Protein AF-A0A3M7M8G3-F1 (afdb_monomer)

Foldseek 3Di:
DDDDDDDDDDDDDDDPPPPPPPPPPDPPDPCPPPLVNLLVVLVVLLVDPPHDPVSNVVSVVLNVCVVVVHDRPPVVVVPDDDDPDVVNLLVVLVVLLPDPPHDPVSNVVSVVVNVVD

pLDDT: mean 73.4, std 17.86, range [40.53, 93.81]

Solvent-accessible surface area (backbone atoms only — not comparable to full-atom values): 7672 Å² total; per-residue (Å²): 136,84,88,78,88,84,81,82,91,77,90,78,88,77,83,83,74,82,73,79,75,73,83,71,74,73,76,81,75,76,80,71,73,48,62,68,57,54,53,50,49,33,56,48,48,62,71,39,86,91,52,54,69,67,62,30,52,53,32,50,51,56,51,50,41,36,72,75,70,40,78,67,87,48,77,74,73,72,61,85,82,85,78,78,50,65,70,57,53,46,50,51,30,52,50,47,60,70,39,87,89,55,55,69,70,61,29,52,57,29,47,54,56,57,73,75,105

Organism: NCBI:txid1302712

Radius of gyration: 32.45 Å; Cα contacts (8 Å, |Δi|>4): 50; chains: 1; bounding box: 80×72×60 Å

Structure (mmCIF, N/CA/C/O backbone):
data_AF-A0A3M7M8G3-F1
#
_entry.id   AF-A0A3M7M8G3-F1
#
loop_
_atom_site.group_PDB
_atom_site.id
_atom_site.type_symbol
_atom_site.label_atom_id
_atom_site.label_alt_id
_atom_site.label_comp_id
_atom_site.label_asym_id
_atom_site.label_entity_id
_atom_site.label_seq_id
_atom_site.pdbx_PDB_ins_code
_atom_site.Cartn_x
_atom_site.Cartn_y
_atom_site.Cartn_z
_atom_site.occupancy
_atom_site.B_iso_or_equiv
_atom_site.auth_seq_id
_atom_site.auth_comp_id
_atom_site.auth_asym_id
_atom_site.auth_atom_id
_atom_site.pdbx_PDB_model_n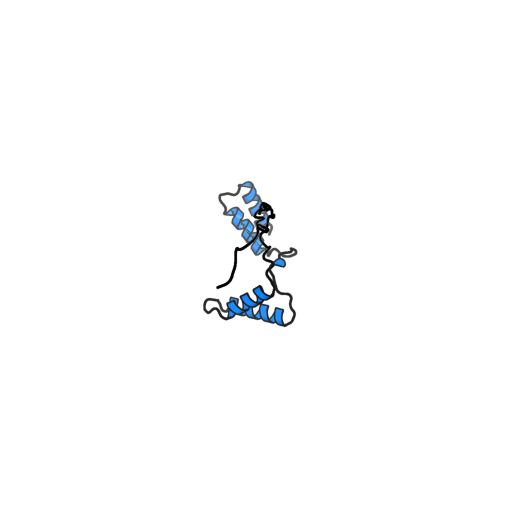um
ATOM 1 N N . MET A 1 1 ? 67.973 -45.152 47.868 1.00 46.66 1 MET A N 1
ATOM 2 C CA . MET A 1 1 ? 67.296 -44.191 46.959 1.00 46.66 1 MET A CA 1
ATOM 3 C C . MET A 1 1 ? 68.052 -42.863 47.029 1.00 46.66 1 MET A C 1
ATOM 5 O O . MET A 1 1 ? 68.271 -42.408 48.135 1.00 46.66 1 MET A O 1
ATOM 9 N N . ARG A 1 2 ? 68.744 -42.348 46.001 1.00 48.94 2 ARG A N 1
ATOM 10 C CA . ARG A 1 2 ? 68.293 -41.698 44.746 1.00 48.94 2 ARG A CA 1
ATOM 11 C C . ARG A 1 2 ? 67.401 -40.449 44.947 1.00 48.94 2 ARG A C 1
ATOM 13 O O . ARG A 1 2 ? 66.218 -40.636 45.168 1.00 48.94 2 ARG A O 1
ATOM 20 N N . ARG A 1 3 ? 68.027 -39.258 44.768 1.00 49.69 3 ARG A N 1
ATOM 21 C CA . ARG A 1 3 ? 67.659 -38.100 43.892 1.00 49.69 3 ARG A CA 1
ATOM 22 C C . ARG A 1 3 ? 66.252 -37.474 44.070 1.00 49.69 3 ARG A C 1
ATOM 24 O O . ARG A 1 3 ? 65.284 -38.202 44.150 1.00 49.69 3 ARG A O 1
ATOM 31 N N . SER A 1 4 ? 66.018 -36.159 44.074 1.00 47.59 4 SER A N 1
ATOM 32 C CA . SER A 1 4 ? 66.739 -35.012 43.503 1.00 47.59 4 SER A CA 1
ATOM 33 C C . SER A 1 4 ? 66.273 -33.710 44.171 1.00 47.59 4 SER A C 1
ATOM 35 O O . SER A 1 4 ? 65.081 -33.520 44.400 1.00 47.59 4 SER A O 1
ATOM 37 N N . THR A 1 5 ? 67.202 -32.785 44.392 1.00 57.75 5 THR A N 1
ATOM 38 C CA . THR A 1 5 ? 66.929 -31.352 44.535 1.00 57.75 5 THR A CA 1
ATOM 39 C C . THR A 1 5 ? 66.465 -30.792 43.184 1.00 57.75 5 THR A C 1
ATOM 41 O O . THR A 1 5 ? 67.112 -31.036 42.167 1.00 57.75 5 THR A O 1
ATOM 44 N N . SER A 1 6 ? 65.345 -30.063 43.158 1.00 51.50 6 SER A N 1
ATOM 45 C CA . SER A 1 6 ? 64.834 -29.392 41.950 1.00 51.50 6 SER A CA 1
ATOM 46 C C . SER A 1 6 ? 65.081 -27.883 42.036 1.00 51.50 6 SER A C 1
ATOM 48 O O . SER A 1 6 ? 64.290 -27.132 42.588 1.00 51.50 6 SER A O 1
ATOM 50 N N . THR A 1 7 ? 66.285 -27.494 41.627 1.00 56.28 7 THR A N 1
ATOM 51 C CA . THR A 1 7 ? 66.604 -26.603 40.496 1.00 56.28 7 THR A CA 1
ATOM 52 C C . THR A 1 7 ? 65.542 -25.584 40.031 1.00 56.28 7 THR A C 1
ATOM 54 O O . THR A 1 7 ? 64.530 -25.949 39.445 1.00 56.28 7 THR A O 1
ATOM 57 N N . THR A 1 8 ? 65.931 -24.309 40.160 1.00 54.31 8 THR A N 1
ATOM 58 C CA . THR A 1 8 ? 65.921 -23.261 39.115 1.00 54.31 8 THR A CA 1
ATOM 59 C C . THR A 1 8 ? 64.644 -22.466 38.824 1.00 54.31 8 THR A C 1
ATOM 61 O O . THR A 1 8 ? 63.745 -22.864 38.094 1.00 54.31 8 THR A O 1
ATOM 64 N N . THR A 1 9 ? 64.705 -21.234 39.333 1.00 54.34 9 THR A N 1
ATOM 65 C CA . THR A 1 9 ? 64.321 -19.958 38.715 1.00 54.34 9 THR A CA 1
ATOM 66 C C . THR A 1 9 ? 64.249 -19.943 37.184 1.00 54.34 9 THR A C 1
ATOM 68 O O . THR A 1 9 ? 65.262 -20.108 36.511 1.00 54.34 9 THR A O 1
ATOM 71 N N . VAL A 1 10 ? 63.104 -19.523 36.639 1.00 54.88 10 VAL A N 1
ATOM 72 C CA . VAL A 1 10 ? 63.067 -18.751 35.389 1.00 54.88 10 VAL A CA 1
ATOM 73 C C . VAL A 1 10 ? 62.171 -17.526 35.560 1.00 54.88 10 VAL A C 1
ATOM 75 O O . VAL A 1 10 ? 60.960 -17.618 35.745 1.00 54.88 10 VAL A O 1
ATOM 78 N N . SER A 1 11 ? 62.815 -16.362 35.519 1.00 46.69 11 SER A N 1
ATOM 79 C CA . SER A 1 11 ? 62.213 -15.094 35.125 1.00 46.69 11 SER A CA 1
ATOM 80 C C . SER A 1 11 ? 61.538 -15.238 33.765 1.00 46.69 11 SER A C 1
ATOM 82 O O . SER A 1 11 ? 62.118 -15.852 32.870 1.00 46.69 11 SER A O 1
ATOM 84 N N . SER A 1 12 ? 60.418 -14.551 33.554 1.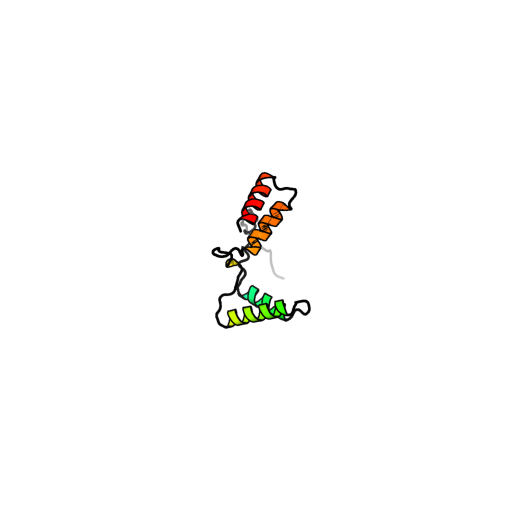00 43.00 12 SER A N 1
ATOM 85 C CA . SER A 1 12 ? 60.320 -13.475 32.552 1.00 43.00 12 SER A CA 1
ATOM 86 C C . SER A 1 12 ? 58.879 -13.232 32.120 1.00 43.00 12 SER A C 1
ATOM 88 O O . SER A 1 12 ? 58.194 -14.134 31.662 1.00 43.00 12 SER A O 1
ATOM 90 N N . SER A 1 13 ? 58.509 -11.953 32.193 1.00 48.09 13 SER A N 1
ATOM 91 C CA . SER A 1 13 ? 57.835 -11.197 31.135 1.00 48.09 13 SER A CA 1
ATOM 92 C C . SER A 1 13 ? 56.546 -11.769 30.533 1.00 48.09 13 SER A C 1
ATOM 94 O O . SER A 1 13 ? 56.578 -12.645 29.675 1.00 48.09 13 SER A O 1
ATOM 96 N N . SER A 1 14 ? 55.419 -11.113 30.818 1.00 44.28 14 SER A N 1
ATOM 97 C CA . SER A 1 14 ? 54.718 -10.386 29.749 1.00 44.28 14 SER A CA 1
ATOM 98 C C . SER A 1 14 ? 53.561 -9.548 30.283 1.00 44.28 14 SER A C 1
ATOM 100 O O . SER A 1 14 ? 52.566 -10.064 30.779 1.00 44.28 14 SER A O 1
ATOM 102 N N . HIS A 1 15 ? 53.736 -8.231 30.176 1.00 40.53 15 HIS A N 1
ATOM 103 C CA . HIS A 1 15 ? 52.760 -7.256 29.690 1.00 40.53 15 HIS A CA 1
ATOM 104 C C . HIS A 1 15 ? 51.295 -7.729 29.644 1.00 40.53 15 HIS A C 1
ATOM 106 O O . HIS A 1 15 ? 50.859 -8.321 28.660 1.00 40.53 15 HIS A O 1
ATOM 112 N N . HIS A 1 16 ? 50.490 -7.346 30.637 1.00 43.25 16 HIS A N 1
ATOM 113 C CA . HIS A 1 16 ? 49.072 -7.138 30.365 1.00 43.25 16 HIS A CA 1
ATOM 114 C C . HIS A 1 16 ? 48.966 -5.803 29.620 1.00 43.25 16 HIS A C 1
ATOM 116 O O . HIS A 1 16 ? 48.959 -4.724 30.208 1.00 43.25 16 HIS A O 1
ATOM 122 N N . THR A 1 17 ? 48.969 -5.850 28.290 1.00 46.97 17 THR A N 1
ATOM 123 C CA . THR A 1 17 ? 48.492 -4.715 27.504 1.00 46.97 17 THR A CA 1
ATOM 124 C C . THR A 1 17 ? 47.034 -4.513 27.878 1.00 46.97 17 THR A C 1
ATOM 126 O O . THR A 1 17 ? 46.188 -5.347 27.560 1.00 46.97 17 THR A O 1
ATOM 129 N N . SER A 1 18 ? 46.754 -3.428 28.595 1.00 45.69 18 SER A N 1
ATOM 130 C CA . SER A 1 18 ? 45.398 -2.952 28.830 1.00 45.69 18 SER A CA 1
ATOM 131 C C . SER A 1 18 ? 44.832 -2.522 27.477 1.00 45.69 18 SER A C 1
ATOM 133 O O . SER A 1 18 ? 44.981 -1.378 27.050 1.00 45.69 18 SER A O 1
ATOM 135 N N . THR A 1 19 ? 44.272 -3.470 26.727 1.00 50.09 19 THR A N 1
ATOM 136 C CA . THR A 1 19 ? 43.496 -3.163 25.532 1.00 50.09 19 THR A CA 1
ATOM 137 C C . THR A 1 19 ? 42.182 -2.590 26.027 1.00 50.09 19 THR A C 1
ATOM 139 O O . THR A 1 19 ? 41.266 -3.328 26.393 1.00 50.09 19 THR A O 1
ATOM 142 N N . ASN A 1 20 ? 42.134 -1.258 26.085 1.00 48.53 20 ASN A N 1
ATOM 143 C CA . ASN A 1 20 ? 40.911 -0.482 26.182 1.00 48.53 20 ASN A CA 1
ATOM 144 C C . ASN A 1 20 ? 39.967 -0.979 25.081 1.00 48.53 20 ASN A C 1
ATOM 146 O O . ASN A 1 20 ? 40.090 -0.606 23.914 1.00 48.53 20 ASN A O 1
ATOM 150 N N . THR A 1 21 ? 39.090 -1.910 25.449 1.00 48.81 21 THR A N 1
ATOM 151 C CA . THR A 1 21 ? 38.046 -2.423 24.577 1.00 48.81 21 THR A CA 1
ATOM 152 C C . THR A 1 21 ? 36.984 -1.342 24.567 1.00 48.81 21 THR A C 1
ATOM 154 O O . THR A 1 21 ? 36.005 -1.398 25.306 1.00 48.81 21 THR A O 1
ATOM 157 N N . THR A 1 22 ? 37.218 -0.309 23.760 1.00 49.84 22 THR A N 1
ATOM 158 C CA . THR A 1 22 ? 36.155 0.560 23.280 1.00 49.84 22 THR A CA 1
ATOM 159 C C . THR A 1 22 ? 35.133 -0.373 22.648 1.00 49.84 22 THR A C 1
ATOM 161 O O . THR A 1 22 ? 35.365 -0.896 21.556 1.00 49.84 22 THR A O 1
ATOM 164 N N . LEU A 1 23 ? 34.040 -0.631 23.372 1.00 48.91 23 LEU A N 1
ATOM 165 C CA . LEU A 1 23 ? 32.810 -1.225 22.862 1.00 48.91 23 LEU A CA 1
ATOM 166 C C . LEU A 1 23 ? 32.315 -0.309 21.733 1.00 48.91 23 LEU A C 1
ATOM 168 O O . LEU A 1 23 ? 31.465 0.556 21.920 1.00 48.91 23 LEU A O 1
ATOM 172 N N . SER A 1 24 ? 32.911 -0.459 20.553 1.00 53.94 24 SER A N 1
ATOM 173 C CA . SER A 1 24 ? 32.369 0.061 19.311 1.00 53.94 24 SER A CA 1
ATOM 174 C C . SER A 1 24 ? 31.167 -0.813 19.020 1.00 53.94 24 SER A C 1
ATOM 176 O O . SER A 1 24 ? 31.292 -1.886 18.434 1.00 53.94 24 SER A O 1
ATOM 178 N N . ILE A 1 25 ? 30.014 -0.392 19.533 1.00 67.81 25 ILE A N 1
ATOM 179 C CA . ILE A 1 25 ? 28.722 -0.926 19.124 1.00 67.81 25 ILE A CA 1
ATOM 180 C C . ILE A 1 25 ? 28.700 -0.774 17.596 1.00 67.81 25 ILE A C 1
ATOM 182 O O . ILE A 1 25 ? 28.789 0.362 17.117 1.00 67.81 25 ILE A O 1
ATOM 186 N N . PRO A 1 26 ? 28.683 -1.872 16.817 1.00 65.12 26 PRO A N 1
ATOM 187 C CA . PRO A 1 26 ? 28.619 -1.758 15.370 1.00 65.12 26 PRO A CA 1
ATOM 188 C C . PRO A 1 26 ? 27.346 -0.982 15.009 1.00 65.12 26 PRO A C 1
ATOM 190 O O . PRO A 1 26 ? 26.320 -1.165 15.674 1.00 65.12 26 PRO A O 1
ATOM 193 N N . PRO A 1 27 ? 27.387 -0.095 13.996 1.00 67.06 27 PRO A N 1
ATOM 194 C CA . PRO A 1 27 ? 26.187 0.601 13.553 1.00 67.06 27 PRO A CA 1
ATOM 195 C C . PRO A 1 27 ? 25.099 -0.433 13.230 1.00 67.06 27 PRO A C 1
ATOM 197 O O . PRO A 1 27 ? 25.438 -1.526 12.759 1.00 67.06 27 PRO A O 1
ATOM 200 N N . PRO A 1 28 ? 23.810 -0.131 13.480 1.00 61.78 28 PRO A N 1
ATOM 201 C CA . PRO A 1 28 ? 22.733 -1.054 13.158 1.00 61.78 28 PRO A CA 1
ATOM 202 C C . PRO A 1 28 ? 22.867 -1.443 11.689 1.00 61.78 28 PRO A C 1
ATOM 204 O O . PRO A 1 28 ? 22.853 -0.588 10.801 1.00 61.78 28 PRO A O 1
ATOM 207 N N . THR A 1 29 ? 23.068 -2.737 11.441 1.00 55.50 29 THR A N 1
ATOM 208 C CA . THR A 1 29 ? 23.130 -3.281 10.092 1.00 55.50 29 THR A CA 1
ATOM 209 C C . THR A 1 29 ? 21.798 -2.961 9.441 1.00 55.50 29 THR A C 1
ATOM 211 O O . THR A 1 29 ? 20.767 -3.505 9.838 1.00 55.50 29 THR A O 1
ATOM 214 N N . ASN A 1 30 ? 21.825 -2.023 8.496 1.00 56.66 30 ASN A N 1
ATOM 215 C CA . ASN A 1 30 ? 20.707 -1.707 7.629 1.00 56.66 30 ASN A CA 1
ATOM 216 C C . ASN A 1 30 ? 20.145 -3.039 7.116 1.00 56.66 30 ASN A C 1
ATOM 218 O O . ASN A 1 30 ? 20.862 -3.784 6.445 1.00 56.66 30 ASN A O 1
ATOM 222 N N . ASN A 1 31 ? 18.921 -3.368 7.535 1.00 57.19 31 ASN A N 1
ATOM 223 C CA . ASN A 1 31 ? 18.215 -4.601 7.210 1.00 57.19 31 ASN A CA 1
ATOM 224 C C . ASN A 1 31 ? 17.850 -4.572 5.722 1.00 57.19 31 ASN A C 1
ATOM 226 O O . ASN A 1 31 ? 16.697 -4.360 5.345 1.00 57.19 31 ASN A O 1
ATOM 230 N N . MET A 1 32 ? 18.869 -4.728 4.878 1.00 57.81 32 MET A N 1
ATOM 231 C CA . MET A 1 32 ? 18.744 -5.011 3.463 1.00 57.81 32 MET A CA 1
ATOM 232 C C . MET A 1 32 ? 17.941 -6.303 3.394 1.00 57.81 32 MET A C 1
ATOM 234 O O . MET A 1 32 ? 18.464 -7.379 3.678 1.00 57.81 32 MET A O 1
ATOM 238 N N . SER A 1 33 ? 16.636 -6.181 3.155 1.00 58.59 33 SER A N 1
ATOM 239 C CA . SER A 1 33 ? 15.742 -7.330 3.111 1.00 58.59 33 SER A CA 1
ATOM 240 C C . SER A 1 33 ? 16.246 -8.238 2.003 1.00 58.59 33 SER A C 1
ATOM 242 O O . SER A 1 33 ? 16.120 -7.917 0.822 1.00 58.59 33 SER A O 1
ATOM 244 N N . ASN A 1 34 ? 16.905 -9.331 2.390 1.00 71.06 34 ASN A N 1
ATOM 245 C CA . ASN A 1 34 ? 17.458 -10.246 1.413 1.00 71.06 34 ASN A CA 1
ATOM 246 C C . ASN A 1 34 ? 16.286 -10.842 0.628 1.00 71.06 34 ASN A C 1
ATOM 248 O O . ASN A 1 34 ? 15.265 -11.190 1.231 1.00 71.06 34 ASN A O 1
ATOM 252 N N . PRO A 1 35 ? 16.420 -11.015 -0.692 1.00 70.62 35 PRO A N 1
ATOM 253 C CA . PRO A 1 35 ? 15.350 -11.559 -1.522 1.00 70.62 35 PRO A CA 1
ATOM 254 C C . PRO A 1 35 ? 14.825 -12.906 -0.993 1.00 70.62 35 PRO A C 1
ATOM 256 O O . PRO A 1 35 ? 13.623 -13.158 -1.011 1.00 70.62 35 PRO A O 1
ATOM 259 N N . GLY A 1 36 ? 15.702 -13.727 -0.400 1.00 76.38 36 GLY A N 1
ATOM 260 C CA . GLY A 1 36 ? 15.321 -14.977 0.265 1.00 76.38 36 GLY A CA 1
ATOM 261 C C . GLY A 1 36 ? 14.379 -14.802 1.466 1.00 76.38 36 GLY A C 1
ATOM 262 O O . GLY A 1 36 ? 13.489 -15.626 1.662 1.00 76.38 36 GLY A O 1
ATOM 263 N N . ASN A 1 37 ? 14.511 -13.720 2.241 1.00 81.44 37 ASN A N 1
ATOM 264 C CA . ASN A 1 37 ? 13.615 -13.423 3.364 1.00 81.44 37 ASN A CA 1
ATOM 265 C C . ASN A 1 37 ? 12.213 -13.035 2.877 1.00 81.44 37 ASN A C 1
ATOM 267 O O . ASN A 1 37 ? 11.227 -13.434 3.493 1.00 81.44 37 ASN A O 1
ATOM 271 N N . VAL A 1 38 ? 12.119 -12.301 1.764 1.00 82.12 38 VAL A N 1
ATOM 272 C CA . VAL A 1 38 ? 10.836 -11.913 1.153 1.00 82.12 38 VAL A CA 1
ATOM 273 C C . VAL A 1 38 ? 10.111 -13.148 0.612 1.00 82.12 38 VAL A C 1
ATOM 275 O O . VAL A 1 38 ? 8.955 -13.391 0.957 1.00 82.12 38 VAL A O 1
ATOM 278 N N . ILE A 1 39 ? 10.817 -13.994 -0.146 1.00 83.81 39 ILE A N 1
ATOM 279 C CA . ILE A 1 39 ? 10.294 -15.271 -0.663 1.00 83.81 39 ILE A CA 1
ATOM 280 C C . ILE A 1 39 ? 9.835 -16.171 0.495 1.00 83.81 39 ILE A C 1
ATOM 282 O O . ILE A 1 39 ? 8.724 -16.704 0.471 1.00 83.81 39 ILE A O 1
ATOM 286 N N . GLY A 1 40 ? 10.658 -16.308 1.539 1.00 88.38 40 GLY A N 1
ATOM 287 C CA . GLY A 1 40 ? 10.316 -17.077 2.736 1.00 88.38 40 GLY A CA 1
ATOM 288 C C . GLY A 1 40 ? 9.069 -16.544 3.447 1.00 88.38 40 GLY A C 1
ATOM 289 O O . GLY A 1 40 ? 8.199 -17.327 3.830 1.00 88.38 40 GLY A O 1
ATOM 290 N N . GLY A 1 41 ? 8.935 -15.219 3.555 1.00 89.88 41 GLY A N 1
ATOM 291 C CA . GLY A 1 41 ? 7.765 -14.557 4.134 1.00 89.88 41 GLY A CA 1
ATOM 292 C C . GLY A 1 41 ? 6.476 -14.842 3.361 1.00 89.88 41 GLY A C 1
ATOM 293 O O . GLY A 1 41 ? 5.480 -15.250 3.959 1.00 89.88 41 GLY A O 1
ATOM 294 N N . HIS A 1 42 ? 6.497 -14.724 2.031 1.00 91.06 42 HIS A N 1
ATOM 295 C CA . HIS A 1 42 ? 5.335 -15.065 1.203 1.00 91.06 42 HIS A CA 1
ATOM 296 C C . HIS A 1 42 ? 4.978 -16.554 1.291 1.00 91.06 42 HIS A C 1
ATOM 298 O O . HIS A 1 42 ? 3.800 -16.890 1.400 1.00 91.06 42 HIS A O 1
ATOM 304 N N . LYS A 1 43 ? 5.968 -17.460 1.336 1.00 90.81 43 LYS A N 1
ATOM 305 C CA . LYS A 1 43 ? 5.721 -18.899 1.551 1.00 90.81 43 LYS A CA 1
ATOM 306 C C . LYS A 1 43 ? 5.095 -19.177 2.923 1.00 90.81 43 LYS A C 1
ATOM 308 O O . LYS A 1 43 ? 4.206 -20.022 3.019 1.00 90.81 43 LYS A O 1
ATOM 313 N N . ALA A 1 44 ? 5.505 -18.466 3.972 1.00 93.00 44 ALA A N 1
ATOM 314 C CA . ALA A 1 44 ? 4.883 -18.574 5.291 1.00 93.00 44 ALA A CA 1
ATOM 315 C C . ALA A 1 44 ? 3.433 -18.061 5.280 1.00 93.00 44 ALA A C 1
ATOM 317 O O . ALA A 1 44 ? 2.550 -18.711 5.839 1.00 93.00 44 ALA A O 1
ATOM 318 N N . ASN A 1 45 ? 3.168 -16.952 4.581 1.00 90.19 45 ASN A N 1
ATOM 319 C CA . ASN A 1 45 ? 1.828 -16.375 4.454 1.00 90.19 45 ASN A CA 1
ATOM 320 C C . ASN A 1 45 ? 0.817 -17.350 3.822 1.00 90.19 45 ASN A C 1
ATOM 322 O O . ASN A 1 45 ? -0.341 -17.380 4.234 1.00 90.19 45 ASN A O 1
ATOM 326 N N . LEU A 1 46 ? 1.259 -18.191 2.877 1.00 90.06 46 LEU A N 1
ATOM 327 C CA . LEU A 1 46 ? 0.427 -19.236 2.259 1.00 90.06 46 LEU A CA 1
ATOM 328 C C . LEU A 1 46 ? 0.039 -20.370 3.207 1.00 90.06 46 LEU A C 1
ATOM 330 O O . LEU A 1 46 ? -1.030 -20.953 3.048 1.00 90.06 46 LEU A O 1
ATOM 334 N N . ASN A 1 47 ? 0.906 -20.690 4.166 1.00 91.75 47 ASN A N 1
ATOM 335 C CA . ASN A 1 47 ? 0.687 -21.774 5.123 1.00 91.75 47 ASN A CA 1
ATOM 336 C C . ASN A 1 47 ? -0.004 -21.300 6.407 1.00 91.75 47 ASN A C 1
ATOM 338 O O . ASN A 1 47 ? -0.395 -22.121 7.234 1.00 91.75 47 ASN A O 1
ATOM 342 N N . ASN A 1 48 ? -0.152 -19.988 6.595 1.00 92.12 48 ASN A N 1
ATOM 343 C CA . ASN A 1 48 ? -0.814 -19.435 7.763 1.00 92.12 48 ASN A CA 1
ATOM 344 C C . ASN A 1 48 ? -2.345 -19.570 7.613 1.00 92.12 48 ASN A C 1
ATOM 346 O O . ASN A 1 48 ? -2.925 -18.973 6.707 1.00 92.12 48 ASN A O 1
ATOM 350 N N . PRO A 1 49 ? -3.037 -20.321 8.489 1.00 88.06 49 PRO A N 1
ATOM 351 C CA . PRO A 1 49 ? -4.491 -20.457 8.418 1.00 88.06 49 PRO A CA 1
ATOM 352 C C . PRO A 1 49 ? -5.234 -19.155 8.753 1.00 88.06 49 PRO A C 1
ATOM 354 O O . PRO A 1 49 ? -6.395 -19.018 8.388 1.00 88.06 49 PRO A O 1
ATOM 357 N N . ASN A 1 50 ? -4.573 -18.193 9.407 1.00 91.50 50 ASN A N 1
ATOM 358 C CA . ASN A 1 50 ? -5.167 -16.915 9.811 1.00 91.50 50 ASN A CA 1
ATOM 359 C C . ASN A 1 50 ? -5.057 -15.817 8.7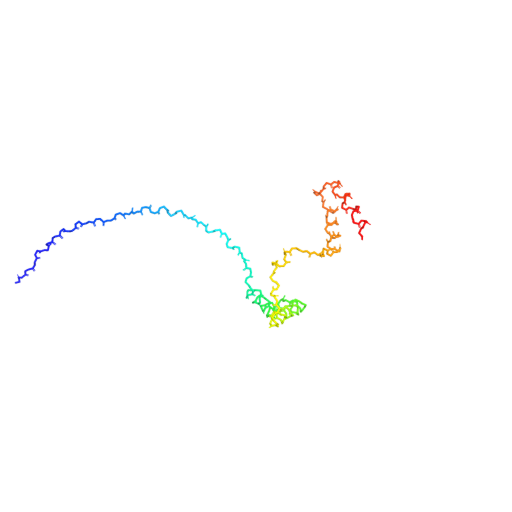39 1.00 91.50 50 ASN A C 1
ATOM 361 O O . ASN A 1 50 ? -5.362 -14.660 9.019 1.00 91.50 50 ASN A O 1
ATOM 365 N N . THR A 1 51 ? -4.568 -16.133 7.539 1.00 89.50 51 THR A N 1
ATOM 366 C CA . THR A 1 51 ? -4.435 -15.159 6.447 1.00 89.50 51 THR A CA 1
ATOM 367 C C . THR A 1 51 ? -5.612 -15.279 5.490 1.00 89.50 51 THR A C 1
ATOM 369 O O . THR A 1 51 ? -6.145 -16.374 5.282 1.00 89.50 51 THR A O 1
ATOM 372 N N . SER A 1 52 ? -6.037 -14.147 4.923 1.00 89.44 52 SER A N 1
ATOM 373 C CA . SER A 1 52 ? -7.158 -14.123 3.981 1.00 89.44 52 SER A CA 1
ATOM 374 C C . SER A 1 52 ? -6.778 -14.761 2.646 1.00 89.44 52 SER A C 1
ATOM 376 O O . SER A 1 52 ? -5.597 -14.857 2.291 1.00 89.44 52 SER A O 1
ATOM 378 N N . ASP A 1 53 ? -7.782 -15.190 1.889 1.00 87.12 53 ASP A N 1
ATOM 379 C CA . ASP A 1 53 ? -7.557 -15.836 0.599 1.00 87.12 53 ASP A CA 1
ATOM 380 C C . ASP A 1 53 ? -6.984 -14.858 -0.433 1.00 87.12 53 ASP A C 1
ATOM 382 O O . ASP A 1 53 ? -6.111 -15.239 -1.212 1.00 87.12 53 ASP A O 1
ATOM 386 N N . GLU A 1 54 ? -7.356 -13.577 -0.367 1.00 84.56 54 GLU A N 1
ATOM 387 C CA . GLU A 1 54 ? -6.768 -12.511 -1.186 1.00 84.56 54 GLU A CA 1
ATOM 388 C C . GLU A 1 54 ? -5.274 -12.338 -0.881 1.00 84.56 54 GLU A C 1
ATOM 390 O O . GLU A 1 54 ? -4.447 -12.281 -1.793 1.00 84.56 54 GLU A O 1
ATOM 395 N N . ALA A 1 55 ? -4.899 -12.322 0.403 1.00 84.62 55 ALA A N 1
ATOM 396 C CA . ALA A 1 55 ? -3.504 -12.191 0.820 1.00 84.62 55 ALA A CA 1
ATOM 397 C C . ALA A 1 55 ? -2.658 -13.397 0.378 1.00 84.62 55 ALA A C 1
ATOM 399 O O . ALA A 1 55 ? -1.491 -13.248 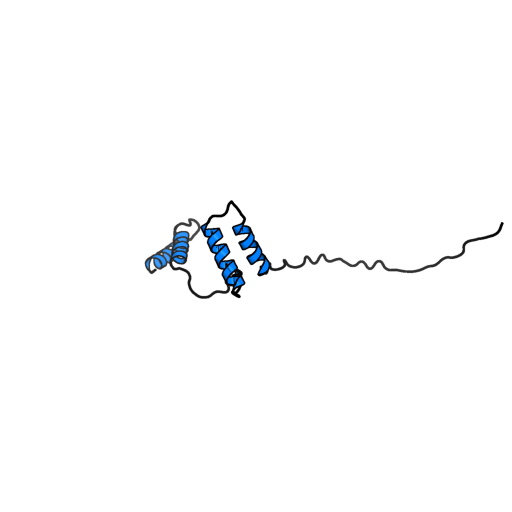-0.014 1.00 84.62 55 ALA A O 1
ATOM 400 N N . LYS A 1 56 ? -3.244 -14.600 0.414 1.00 91.19 56 LYS A N 1
ATOM 401 C CA . LYS A 1 56 ? -2.611 -15.818 -0.101 1.00 91.19 56 LYS A CA 1
ATOM 402 C C . LYS A 1 56 ? -2.470 -15.763 -1.617 1.00 91.19 56 LYS A C 1
ATOM 404 O O . LYS A 1 56 ? -1.393 -16.065 -2.118 1.00 91.19 56 LYS A O 1
ATOM 409 N N . GLN A 1 57 ? -3.505 -15.358 -2.346 1.00 90.88 57 GLN A N 1
ATOM 410 C CA . GLN A 1 57 ? -3.461 -15.272 -3.805 1.00 90.88 57 GLN A CA 1
ATOM 411 C C . GLN A 1 57 ? -2.356 -14.320 -4.273 1.00 90.88 57 GLN A C 1
ATOM 413 O O . GLN A 1 57 ? -1.504 -14.724 -5.061 1.00 90.88 57 GLN A O 1
ATOM 418 N N . HIS A 1 58 ? -2.284 -13.126 -3.684 1.00 88.12 58 HIS A N 1
ATOM 419 C CA . HIS A 1 58 ? -1.212 -12.167 -3.947 1.00 88.12 58 HIS A CA 1
ATOM 420 C C . HIS A 1 58 ? 0.176 -12.744 -3.619 1.00 88.12 58 HIS A C 1
ATOM 422 O O . HIS A 1 58 ? 1.127 -12.599 -4.379 1.00 88.12 58 HIS A O 1
ATOM 428 N N . SER A 1 59 ? 0.304 -13.473 -2.505 1.00 89.69 59 SER A N 1
ATOM 429 C CA . SER A 1 59 ? 1.579 -14.113 -2.149 1.00 89.69 59 SER A CA 1
ATOM 430 C C . SER A 1 59 ? 1.983 -15.218 -3.128 1.00 89.69 59 SER A C 1
ATOM 432 O O . SER A 1 59 ? 3.175 -15.409 -3.344 1.00 89.69 59 SER A O 1
ATOM 434 N N . LYS A 1 60 ? 1.029 -15.945 -3.729 1.00 89.38 60 LYS A N 1
ATOM 435 C CA . LYS A 1 60 ? 1.320 -16.929 -4.788 1.00 89.38 60 LYS A CA 1
ATOM 436 C C . LYS A 1 60 ? 1.808 -16.248 -6.058 1.00 89.38 60 LYS A C 1
ATOM 438 O O . LYS A 1 60 ? 2.789 -16.707 -6.628 1.00 89.38 60 LYS A O 1
ATOM 443 N N . GLU A 1 61 ? 1.138 -15.177 -6.467 1.00 88.69 61 GLU A N 1
ATOM 444 C CA . GLU A 1 61 ? 1.467 -14.425 -7.678 1.00 88.69 61 GLU A CA 1
ATOM 445 C C . GLU A 1 61 ? 2.884 -13.849 -7.605 1.00 88.69 61 GLU A C 1
ATOM 447 O O . GLU A 1 61 ? 3.702 -14.135 -8.475 1.00 88.69 61 GLU A O 1
ATOM 452 N N . VAL A 1 62 ? 3.228 -13.185 -6.495 1.00 85.00 62 VAL A N 1
ATOM 453 C CA . VAL A 1 62 ? 4.583 -12.660 -6.255 1.00 85.00 62 VAL A CA 1
ATOM 454 C C . VAL A 1 62 ? 5.632 -13.776 -6.279 1.00 85.00 62 VAL A C 1
ATOM 456 O O . VAL A 1 62 ? 6.706 -13.618 -6.853 1.00 85.00 62 VAL A O 1
ATOM 459 N N . LEU A 1 63 ? 5.343 -14.936 -5.683 1.00 86.94 63 LEU A N 1
ATOM 460 C CA . LEU A 1 63 ? 6.268 -16.072 -5.708 1.00 86.94 63 LEU A CA 1
ATOM 461 C C . LEU A 1 63 ? 6.476 -16.634 -7.117 1.00 86.94 63 LEU A C 1
ATOM 463 O O . LEU A 1 63 ? 7.598 -17.005 -7.450 1.00 86.94 63 LEU A O 1
ATOM 467 N N . GLN A 1 64 ? 5.415 -16.695 -7.920 1.00 87.50 64 GLN A N 1
ATOM 468 C CA . GLN A 1 64 ? 5.465 -17.173 -9.297 1.00 87.50 64 GLN A CA 1
ATOM 469 C C . GLN A 1 64 ? 6.207 -16.184 -10.205 1.00 87.50 64 GLN A C 1
ATOM 471 O O . GLN A 1 64 ? 6.985 -16.597 -11.060 1.00 87.50 64 GLN A O 1
ATOM 476 N N . GLU A 1 65 ? 6.016 -14.883 -9.999 1.00 85.06 65 GLU A N 1
ATOM 477 C CA . GLU A 1 65 ? 6.757 -13.833 -10.698 1.00 85.06 65 GLU A CA 1
ATOM 478 C C . GLU A 1 65 ? 8.260 -13.930 -10.407 1.00 85.06 65 GLU A C 1
ATOM 480 O O . GLU A 1 65 ? 9.063 -13.960 -11.338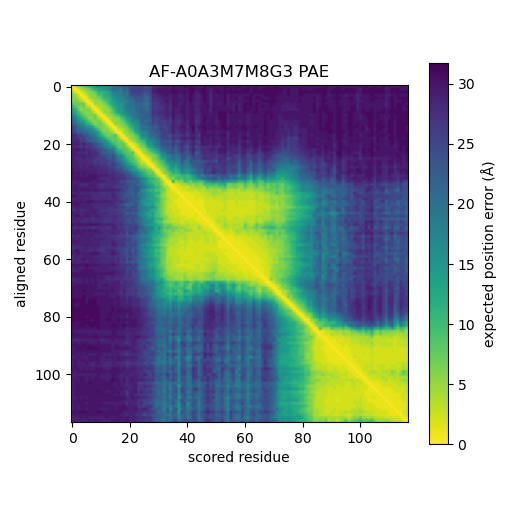 1.00 85.06 65 GLU A O 1
ATOM 485 N N . ILE A 1 66 ? 8.639 -14.086 -9.135 1.00 82.81 66 ILE A N 1
ATOM 486 C CA . ILE A 1 66 ? 10.039 -14.270 -8.727 1.00 82.81 66 ILE A CA 1
ATOM 487 C C . ILE A 1 66 ? 10.630 -15.562 -9.316 1.00 82.81 66 ILE A C 1
ATOM 489 O O . ILE A 1 66 ? 11.769 -15.568 -9.780 1.00 82.81 66 ILE A O 1
ATOM 493 N N . GLU A 1 67 ? 9.868 -16.659 -9.323 1.00 80.44 67 GLU A N 1
ATOM 494 C CA . GLU A 1 67 ? 10.295 -17.953 -9.875 1.00 80.44 67 GLU A CA 1
ATOM 495 C C . GLU A 1 67 ? 10.510 -17.901 -11.396 1.00 80.44 67 GLU A C 1
ATOM 497 O O . GLU A 1 67 ? 11.455 -18.499 -11.907 1.00 80.44 67 GLU A O 1
ATOM 502 N N . ASN A 1 68 ? 9.708 -17.106 -12.109 1.00 82.19 68 ASN A N 1
ATOM 503 C CA . ASN A 1 68 ? 9.869 -16.841 -13.541 1.00 82.19 68 ASN A CA 1
ATOM 504 C C . ASN A 1 68 ? 11.037 -15.884 -13.868 1.00 82.19 68 ASN A C 1
ATOM 506 O O . ASN A 1 68 ? 11.209 -15.499 -15.025 1.00 82.19 68 ASN A O 1
ATOM 510 N N . GLY A 1 69 ? 11.850 -15.502 -12.877 1.00 70.75 69 GLY A N 1
ATOM 511 C CA . GLY A 1 69 ? 12.984 -14.588 -13.039 1.00 70.75 69 GLY A CA 1
ATOM 512 C C . GLY A 1 69 ? 12.643 -13.113 -12.812 1.00 70.75 69 GLY A C 1
ATOM 513 O O . GLY A 1 69 ? 13.456 -12.246 -13.131 1.00 70.75 69 GLY A O 1
ATOM 514 N N . GLY A 1 70 ? 11.462 -12.816 -12.265 1.00 67.06 70 GLY A N 1
ATOM 515 C CA . GLY A 1 70 ? 11.074 -11.478 -11.835 1.00 67.06 70 GLY A CA 1
ATOM 516 C C . GLY A 1 70 ? 11.924 -10.978 -10.665 1.00 67.06 70 GLY A C 1
ATOM 517 O O . GLY A 1 70 ? 12.388 -11.744 -9.816 1.00 67.06 70 GLY A O 1
ATOM 518 N N . ALA A 1 71 ? 12.152 -9.666 -10.618 1.00 62.06 71 ALA A N 1
ATOM 519 C CA . ALA A 1 71 ? 12.851 -9.043 -9.503 1.00 62.06 71 ALA A CA 1
ATOM 520 C C . ALA A 1 71 ? 11.983 -9.130 -8.242 1.00 62.06 71 ALA A C 1
ATOM 522 O O . ALA A 1 71 ? 10.800 -8.802 -8.273 1.00 62.06 71 ALA A O 1
ATOM 523 N N . VAL A 1 72 ? 12.576 -9.546 -7.118 1.00 62.81 72 VAL A N 1
ATOM 524 C CA . VAL A 1 72 ? 11.872 -9.544 -5.832 1.00 62.81 72 VAL A CA 1
ATOM 525 C C . VAL A 1 72 ? 11.384 -8.122 -5.551 1.00 62.81 72 VAL A C 1
ATOM 527 O O . VAL A 1 72 ? 12.221 -7.211 -5.571 1.00 62.81 72 VAL A O 1
ATOM 530 N N . PRO A 1 73 ? 10.082 -7.911 -5.264 1.00 59.56 73 PRO A N 1
ATOM 531 C CA . PRO A 1 73 ? 9.558 -6.625 -4.830 1.00 59.56 73 PRO A CA 1
ATOM 532 C C . PRO A 1 73 ? 10.026 -6.373 -3.395 1.00 59.56 73 PRO A C 1
ATOM 534 O O . PRO A 1 73 ? 9.276 -6.393 -2.425 1.00 59.56 73 PRO A O 1
ATOM 537 N N . THR A 1 74 ? 11.329 -6.174 -3.243 1.00 57.03 74 THR A N 1
ATOM 538 C CA . THR A 1 74 ? 11.914 -5.583 -2.060 1.00 57.03 74 THR A CA 1
ATOM 539 C C . THR A 1 74 ? 11.417 -4.148 -2.060 1.00 57.03 74 THR A C 1
ATOM 541 O O . THR A 1 74 ? 11.639 -3.420 -3.028 1.00 57.03 74 THR A O 1
ATOM 544 N N . SER A 1 75 ? 10.770 -3.708 -0.982 1.00 58.28 75 SER A N 1
ATOM 545 C CA . SER A 1 75 ? 10.265 -2.336 -0.808 1.00 58.28 75 SER A CA 1
ATOM 546 C C . SER A 1 75 ? 11.337 -1.234 -0.937 1.00 58.28 75 SER A C 1
ATOM 548 O O . SER A 1 75 ? 11.049 -0.057 -0.753 1.00 58.28 75 SER A O 1
ATOM 550 N N . SER A 1 76 ? 12.567 -1.578 -1.320 1.00 48.97 76 SER A N 1
ATOM 551 C CA . SER A 1 76 ? 13.538 -0.691 -1.963 1.00 48.97 76 SER A CA 1
ATOM 552 C C . SER A 1 76 ? 13.106 -0.185 -3.352 1.00 48.97 76 SER A C 1
ATOM 554 O O . SER A 1 76 ? 13.728 0.744 -3.854 1.00 48.97 76 SER A O 1
ATOM 556 N N . SER A 1 77 ? 11.997 -0.674 -3.929 1.00 49.16 77 SER A N 1
ATOM 557 C CA . SER A 1 77 ? 11.238 0.071 -4.956 1.00 49.16 77 SER A CA 1
ATOM 558 C C . SER A 1 77 ? 10.454 1.265 -4.375 1.00 49.16 77 SER A C 1
ATOM 560 O O . SER A 1 77 ? 9.643 1.878 -5.062 1.00 49.16 77 SER A O 1
ATOM 562 N N . SER A 1 78 ? 10.728 1.662 -3.130 1.00 50.94 78 SER A N 1
ATOM 563 C CA . SER A 1 78 ? 10.541 3.037 -2.658 1.00 50.94 78 SER A CA 1
ATOM 564 C C . SER A 1 78 ? 11.724 3.937 -3.065 1.00 50.94 78 SER A C 1
ATOM 566 O O . SER A 1 78 ? 12.148 4.801 -2.298 1.00 50.94 78 SER A O 1
ATOM 568 N N . SER A 1 79 ? 12.275 3.744 -4.265 1.00 48.22 79 SER A N 1
ATOM 569 C CA . SER A 1 79 ? 13.088 4.759 -4.931 1.00 48.22 79 SER A CA 1
ATOM 570 C C . SER A 1 79 ? 12.204 5.374 -6.003 1.00 48.22 79 SER A C 1
ATOM 572 O O . SER A 1 79 ? 11.825 4.715 -6.969 1.00 48.22 79 SER A O 1
ATOM 574 N N . GLY A 1 80 ? 11.742 6.582 -5.693 1.00 52.25 80 GLY A N 1
ATOM 575 C CA . GLY A 1 80 ? 10.548 7.177 -6.259 1.00 52.25 80 GLY A CA 1
ATOM 576 C C . GLY A 1 80 ? 10.572 7.363 -7.765 1.00 52.25 80 GLY A C 1
ATOM 577 O O . GLY A 1 80 ? 11.619 7.597 -8.351 1.00 52.25 80 GLY A O 1
ATOM 578 N N . ASN A 1 81 ? 9.382 7.286 -8.352 1.00 48.25 81 ASN A N 1
ATOM 579 C CA . ASN A 1 81 ? 8.869 8.126 -9.431 1.00 48.25 81 ASN A CA 1
ATOM 580 C C . ASN A 1 81 ? 7.454 7.639 -9.757 1.00 48.25 81 ASN A C 1
ATOM 582 O O . ASN A 1 81 ? 7.189 6.441 -9.709 1.00 48.25 81 ASN A O 1
ATOM 586 N N . GLY A 1 82 ? 6.558 8.559 -10.098 1.00 51.84 82 GLY A N 1
ATOM 587 C CA . GLY A 1 82 ? 5.342 8.209 -10.823 1.00 51.84 82 GLY A CA 1
ATOM 588 C C . GLY A 1 82 ? 4.078 8.666 -10.147 1.00 51.84 82 GLY A C 1
ATOM 589 O O . GLY A 1 82 ? 3.781 9.849 -10.173 1.00 51.84 82 GLY A O 1
ATOM 590 N N . ASP A 1 83 ? 3.329 7.750 -9.550 1.00 54.75 83 ASP A N 1
ATOM 591 C CA . ASP A 1 83 ? 1.886 7.939 -9.481 1.00 54.75 83 ASP A CA 1
ATOM 592 C C . ASP A 1 83 ? 1.400 7.890 -8.040 1.00 54.75 83 ASP A C 1
ATOM 594 O O . ASP A 1 83 ? 1.005 6.855 -7.498 1.00 54.75 83 ASP A O 1
ATOM 598 N N . LYS A 1 84 ? 1.421 9.056 -7.383 1.00 61.72 84 LYS A N 1
ATOM 599 C CA . LYS A 1 84 ? 0.605 9.239 -6.185 1.00 61.72 8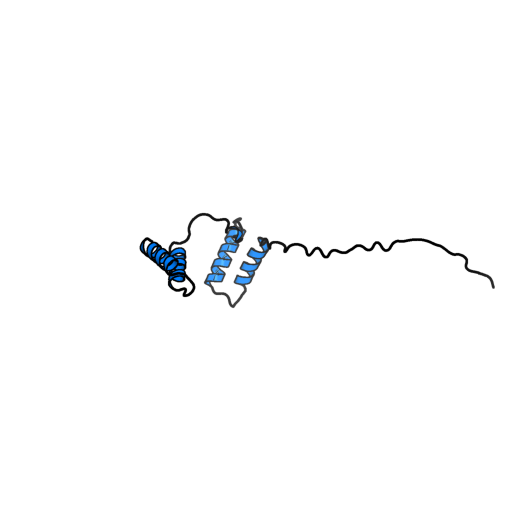4 LYS A CA 1
ATOM 600 C C . LYS A 1 84 ? -0.839 9.086 -6.649 1.00 61.72 84 LYS A C 1
ATOM 602 O O . LYS A 1 84 ? -1.376 10.011 -7.247 1.00 61.72 84 LYS A O 1
ATOM 607 N N . ASN A 1 85 ? -1.433 7.915 -6.410 1.00 72.56 85 ASN A N 1
ATOM 608 C CA . ASN A 1 85 ? -2.844 7.676 -6.696 1.00 72.56 85 ASN A CA 1
ATOM 609 C C . ASN A 1 85 ? -3.645 8.891 -6.195 1.00 72.56 85 ASN A C 1
ATOM 611 O O . ASN A 1 85 ? -3.500 9.231 -5.015 1.00 72.56 85 ASN A O 1
ATOM 615 N N . PRO A 1 86 ? -4.453 9.561 -7.036 1.00 74.69 86 PRO A N 1
ATOM 616 C CA . PRO A 1 86 ? -5.163 10.779 -6.639 1.00 74.69 86 PRO A CA 1
ATOM 617 C C . PRO A 1 86 ? -6.016 10.541 -5.385 1.00 74.69 86 PRO A C 1
ATOM 619 O O . PRO A 1 86 ? -6.073 11.390 -4.502 1.00 74.69 86 PRO A O 1
ATOM 622 N N . ASN A 1 87 ? -6.535 9.322 -5.208 1.00 78.88 87 ASN A N 1
ATOM 623 C CA . ASN A 1 87 ? -7.231 8.894 -3.992 1.00 78.88 87 ASN A CA 1
ATOM 624 C C . ASN A 1 87 ? -6.367 8.965 -2.717 1.00 78.88 87 ASN A C 1
ATOM 626 O O . ASN A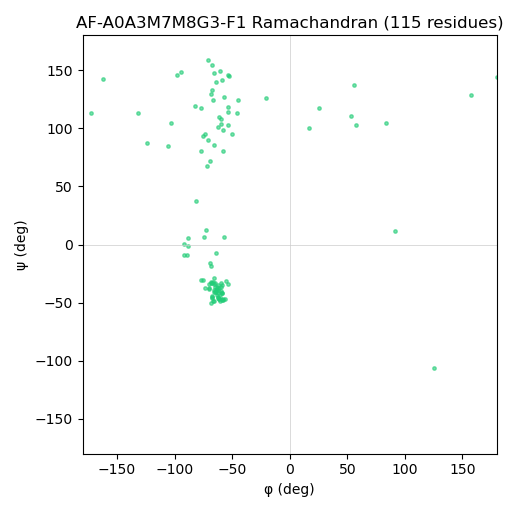 1 87 ? -6.868 9.332 -1.656 1.00 78.88 87 ASN A O 1
ATOM 630 N N . ASN A 1 88 ? -5.070 8.657 -2.801 1.00 80.62 88 ASN A N 1
ATOM 631 C CA . ASN A 1 88 ? -4.150 8.745 -1.663 1.00 80.62 88 ASN A CA 1
ATOM 632 C C . ASN A 1 88 ? -3.808 10.202 -1.334 1.00 80.62 88 ASN A C 1
ATOM 634 O O . ASN A 1 88 ? -3.710 10.559 -0.160 1.00 80.62 88 ASN A O 1
ATOM 638 N N . VAL A 1 89 ? -3.659 11.050 -2.357 1.00 84.25 89 VAL A N 1
ATOM 639 C CA . VAL A 1 89 ? -3.437 12.492 -2.174 1.00 84.25 89 VAL A CA 1
ATOM 640 C C . VAL A 1 89 ? -4.671 13.134 -1.538 1.00 84.25 89 VAL A C 1
ATOM 642 O O . VAL A 1 89 ? -4.548 13.782 -0.501 1.00 84.25 89 VAL A O 1
ATOM 645 N N . ALA A 1 90 ? -5.865 12.861 -2.071 1.00 84.62 90 ALA A N 1
ATOM 646 C CA . ALA A 1 90 ? -7.130 13.333 -1.516 1.00 84.62 90 ALA A CA 1
ATOM 647 C C . ALA A 1 90 ? -7.343 12.839 -0.075 1.00 84.62 90 ALA A C 1
ATOM 649 O O . ALA A 1 90 ? -7.781 13.600 0.788 1.00 84.62 90 ALA A O 1
ATOM 650 N N . GLY A 1 91 ? -6.975 11.586 0.219 1.00 89.88 91 GLY A N 1
ATOM 651 C CA . GLY A 1 91 ? -6.998 11.035 1.575 1.00 89.88 91 GLY A CA 1
ATOM 652 C C . GLY A 1 91 ? -6.090 11.801 2.542 1.00 89.88 91 GLY A C 1
ATOM 653 O O . GLY A 1 91 ? -6.523 12.160 3.638 1.00 89.88 91 GLY A O 1
ATOM 654 N N . GLY A 1 92 ? -4.862 12.117 2.123 1.00 91.19 92 GLY A N 1
ATOM 655 C CA . GLY A 1 92 ? -3.926 12.922 2.912 1.00 91.19 92 GLY A CA 1
ATOM 656 C C . GLY A 1 92 ? -4.429 14.346 3.164 1.00 91.19 92 GLY A C 1
ATOM 657 O O . GLY A 1 92 ? -4.382 14.827 4.295 1.00 91.19 92 GLY A O 1
ATOM 658 N N . LEU A 1 93 ? -4.979 15.004 2.141 1.00 92.62 93 LEU A N 1
ATOM 659 C CA . LEU A 1 93 ? -5.553 16.348 2.267 1.00 92.62 93 LEU A CA 1
ATOM 660 C C . LEU A 1 93 ? -6.780 16.361 3.196 1.00 92.62 93 LEU A C 1
ATOM 662 O O . LEU A 1 93 ? -6.891 17.231 4.061 1.00 92.62 93 LEU A O 1
ATOM 666 N N . LYS A 1 94 ? -7.658 15.352 3.113 1.00 91.44 94 LYS A N 1
ATOM 667 C CA . LYS A 1 94 ? -8.783 15.189 4.053 1.00 91.44 94 LYS A CA 1
ATOM 668 C C . LYS A 1 94 ? -8.332 14.946 5.492 1.00 91.44 94 LYS A C 1
ATOM 670 O O . LYS A 1 94 ? -8.969 15.446 6.423 1.00 91.44 94 LYS A O 1
ATOM 675 N N . ALA A 1 95 ? -7.242 14.206 5.687 1.00 93.81 95 ALA A N 1
ATOM 676 C CA . ALA A 1 95 ? -6.663 14.002 7.010 1.00 93.81 95 ALA A CA 1
ATOM 677 C C . ALA A 1 95 ? -6.161 15.325 7.608 1.00 93.81 95 ALA A C 1
ATOM 679 O O . ALA A 1 95 ? -6.417 15.591 8.781 1.00 93.81 95 ALA A O 1
ATOM 680 N N . THR A 1 96 ? -5.534 16.185 6.798 1.00 92.50 96 THR A N 1
ATOM 681 C CA . THR A 1 96 ? -5.156 17.546 7.209 1.00 92.50 96 THR A CA 1
ATOM 682 C C . THR A 1 96 ? -6.377 18.347 7.657 1.00 92.50 96 THR A C 1
ATOM 684 O O . THR A 1 96 ? -6.361 18.900 8.749 1.00 92.50 96 THR A O 1
ATOM 687 N N . LEU A 1 97 ? -7.476 18.342 6.896 1.00 91.19 97 LEU A N 1
ATOM 688 C CA . LEU A 1 97 ? -8.701 19.069 7.270 1.00 91.19 97 LEU A CA 1
ATOM 689 C C . LEU A 1 97 ? -9.311 18.615 8.603 1.00 91.19 97 LEU A C 1
ATOM 691 O O . LEU A 1 97 ? -9.882 19.427 9.328 1.00 91.19 97 LEU A O 1
ATOM 695 N N . SER A 1 98 ? -9.190 17.328 8.929 1.00 92.69 98 SER A N 1
ATOM 696 C CA . SER A 1 98 ? -9.780 16.743 10.141 1.00 92.69 98 SER A CA 1
ATOM 697 C C . SER A 1 98 ? -8.858 16.804 11.362 1.00 92.69 98 SER A C 1
ATOM 699 O O . SER A 1 98 ? -9.286 16.481 12.469 1.00 92.69 98 SER A O 1
ATOM 701 N N . ASN A 1 99 ? -7.591 17.190 11.189 1.00 91.81 99 ASN A N 1
ATOM 702 C CA . ASN A 1 99 ? -6.621 17.205 12.275 1.00 91.81 99 ASN A CA 1
ATOM 703 C C . ASN A 1 99 ? -6.757 18.502 13.107 1.00 91.81 99 ASN A C 1
ATOM 705 O O . ASN A 1 99 ? -6.538 19.595 12.584 1.00 91.81 99 ASN A O 1
ATOM 709 N N . PRO A 1 100 ? -7.071 18.428 14.415 1.00 89.38 100 PRO A N 1
ATOM 710 C CA . PRO A 1 100 ? -7.184 19.620 15.258 1.00 89.38 100 PRO A CA 1
ATOM 711 C C . PRO A 1 100 ? -5.835 20.310 15.520 1.00 89.38 100 PRO A C 1
ATOM 713 O O . PRO A 1 100 ? -5.821 21.460 15.943 1.00 89.38 100 PRO A O 1
ATOM 716 N N . ASN A 1 101 ? -4.710 19.631 15.263 1.00 93.44 101 ASN A N 1
ATOM 717 C CA . ASN A 1 101 ? -3.362 20.154 15.497 1.00 93.44 101 ASN A CA 1
ATOM 718 C C . ASN A 1 101 ? -2.749 20.870 14.284 1.00 93.44 101 ASN A C 1
ATOM 720 O O . ASN A 1 101 ? -1.600 21.301 14.361 1.00 93.44 101 ASN A O 1
ATOM 724 N N . VAL A 1 102 ? -3.457 20.963 13.154 1.00 93.25 102 VAL A N 1
ATOM 725 C CA . VAL A 1 102 ? -2.970 21.740 12.004 1.00 93.25 102 VAL A CA 1
ATOM 726 C C . VAL A 1 102 ? -3.544 23.154 12.028 1.00 93.25 102 VAL A C 1
ATOM 728 O O . VAL A 1 102 ? -4.664 23.375 12.495 1.00 93.25 102 VAL A O 1
ATOM 731 N N . SER A 1 103 ? -2.766 24.111 11.523 1.00 92.94 103 SER A N 1
ATOM 732 C CA . SER A 1 103 ? -3.180 25.509 11.423 1.00 92.94 103 SER A CA 1
ATOM 733 C C . SER A 1 103 ? -4.304 25.688 10.405 1.00 92.94 103 SER A C 1
ATOM 735 O O . SER A 1 103 ? -4.438 24.912 9.456 1.00 92.94 103 SER A O 1
ATOM 737 N N . ASP A 1 104 ? -5.101 26.737 10.582 1.00 90.50 104 ASP A N 1
ATOM 738 C CA . ASP A 1 104 ? -6.228 27.011 9.689 1.00 90.50 104 ASP A CA 1
ATOM 739 C C . ASP A 1 104 ? -5.765 27.344 8.262 1.00 90.50 104 ASP A C 1
ATOM 741 O O . ASP A 1 104 ? -6.374 26.883 7.304 1.00 90.50 104 ASP A O 1
ATOM 745 N N . GLU A 1 105 ? -4.608 27.992 8.110 1.00 90.50 105 GLU A N 1
ATOM 746 C CA . GLU A 1 105 ? -3.971 28.239 6.808 1.00 90.50 105 GLU A CA 1
ATOM 747 C C . GLU A 1 105 ? -3.592 26.934 6.079 1.00 90.50 105 GLU A C 1
ATOM 749 O O . GLU A 1 105 ? -3.797 26.790 4.873 1.00 90.50 105 GLU A O 1
ATOM 754 N N . ALA A 1 106 ? -3.106 25.926 6.816 1.00 90.12 106 ALA A N 1
ATOM 755 C CA . ALA A 1 106 ? -2.802 24.615 6.245 1.00 90.12 106 ALA A CA 1
ATOM 756 C C . ALA A 1 106 ? -4.075 23.846 5.854 1.00 90.12 106 ALA A C 1
ATOM 758 O O . ALA A 1 106 ? -4.072 23.122 4.856 1.00 90.12 106 ALA A O 1
ATOM 759 N N . LYS A 1 107 ? -5.168 24.010 6.612 1.00 93.19 107 LYS A N 1
ATOM 760 C CA . LYS A 1 107 ? -6.477 23.442 6.262 1.00 93.19 107 LYS A CA 1
ATOM 761 C C . LYS A 1 107 ? -7.041 24.104 5.011 1.00 93.19 107 LYS A C 1
ATOM 763 O O . LYS A 1 107 ? -7.504 23.400 4.124 1.00 93.19 107 LYS A O 1
ATOM 768 N N . GLU A 1 108 ? -6.972 25.425 4.908 1.00 93.56 108 GLU A N 1
ATOM 769 C CA . GLU A 1 108 ? -7.494 26.159 3.754 1.00 93.56 108 GLU A CA 1
ATOM 770 C C . GLU A 1 108 ? -6.764 25.771 2.462 1.00 93.56 108 GLU A C 1
ATOM 772 O O . GLU A 1 108 ? -7.409 25.376 1.492 1.00 93.56 108 GLU A O 1
ATOM 777 N N . SER A 1 109 ? -5.428 25.707 2.492 1.00 92.06 109 SER A 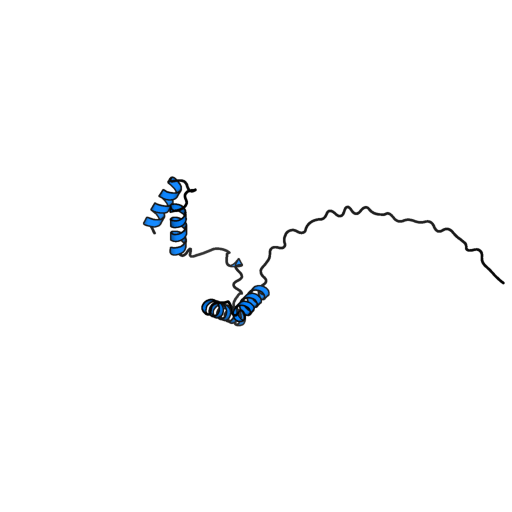N 1
ATOM 778 C CA . SER A 1 109 ? -4.638 25.208 1.357 1.00 92.06 109 SER A CA 1
ATOM 779 C C . SER A 1 109 ? -4.944 23.744 1.013 1.00 92.06 109 SER A C 1
ATOM 781 O O . SER A 1 109 ? -4.963 23.363 -0.159 1.00 92.06 109 SER A O 1
ATOM 783 N N . ALA A 1 110 ? -5.188 22.896 2.019 1.00 91.38 110 ALA A N 1
ATOM 784 C CA . ALA A 1 110 ? -5.571 21.507 1.783 1.00 91.38 110 ALA A CA 1
ATOM 785 C C . ALA A 1 110 ? -6.969 21.385 1.164 1.00 91.38 110 ALA A C 1
ATOM 787 O O . ALA A 1 110 ? -7.189 20.482 0.361 1.00 91.38 110 ALA A O 1
ATOM 788 N N . LYS A 1 111 ? -7.889 22.288 1.518 1.00 92.75 111 LYS A N 1
ATOM 789 C CA . LYS A 1 111 ? -9.237 22.357 0.956 1.00 92.75 111 LYS A CA 1
ATOM 790 C C . LYS A 1 111 ? -9.210 22.794 -0.503 1.00 92.75 111 LYS A C 1
ATOM 792 O O . LYS A 1 111 ? -9.769 22.095 -1.332 1.00 92.75 111 LYS A O 1
ATOM 797 N N . GLU A 1 112 ? -8.512 23.885 -0.815 1.00 93.56 112 GLU A N 1
ATOM 798 C CA . GLU A 1 112 ? -8.379 24.401 -2.184 1.00 93.56 112 GLU A CA 1
ATOM 799 C C . GLU A 1 112 ? -7.817 23.332 -3.127 1.00 93.56 112 GLU A C 1
ATOM 801 O O . GLU A 1 112 ? -8.393 23.049 -4.172 1.00 93.56 112 GLU A O 1
ATOM 806 N N . ARG A 1 113 ? -6.752 22.644 -2.702 1.00 89.25 113 ARG A N 1
ATOM 807 C CA . ARG A 1 113 ? -6.174 21.532 -3.468 1.00 89.25 113 ARG A CA 1
ATOM 808 C C . ARG A 1 113 ? -7.098 20.328 -3.594 1.00 89.25 113 ARG A C 1
ATOM 810 O O . ARG A 1 113 ? -6.946 19.583 -4.543 1.00 89.25 113 ARG A O 1
ATOM 817 N N . LEU A 1 114 ? -7.994 20.094 -2.637 1.00 89.00 114 LEU A N 1
ATOM 818 C CA . LEU A 1 114 ? -8.975 19.011 -2.721 1.00 89.00 114 LEU A CA 1
ATOM 819 C C . LEU A 1 114 ? -10.114 19.358 -3.693 1.00 89.00 114 LEU A C 1
ATOM 821 O O . LEU A 1 114 ? -10.689 18.453 -4.283 1.00 89.00 114 LEU A O 1
ATOM 825 N N . GLU A 1 115 ? -10.445 20.644 -3.823 1.00 89.00 115 GLU A N 1
ATOM 826 C CA . GLU A 1 115 ? -11.458 21.165 -4.749 1.00 89.00 115 GLU A CA 1
ATOM 827 C C . GLU A 1 115 ? -10.940 21.230 -6.203 1.00 89.00 115 GLU A C 1
ATOM 829 O O . GLU A 1 115 ? -11.730 21.087 -7.131 1.00 89.00 115 GLU A O 1
ATOM 834 N N . ASP A 1 116 ? -9.629 21.436 -6.392 1.00 85.81 116 ASP A N 1
ATOM 835 C CA . ASP A 1 116 ? -8.942 21.513 -7.700 1.00 85.81 116 ASP A CA 1
ATOM 836 C C . ASP A 1 116 ? -8.468 20.141 -8.240 1.00 85.81 116 ASP A C 1
ATOM 838 O O . ASP A 1 116 ? -7.879 20.052 -9.318 1.00 85.81 116 ASP A O 1
ATOM 842 N N . MET A 1 117 ? -8.697 19.063 -7.480 1.00 78.81 117 MET A N 1
ATOM 843 C CA . MET A 1 117 ? -8.410 17.669 -7.864 1.00 78.81 117 MET A CA 1
ATOM 844 C C . MET A 1 117 ? -9.583 17.011 -8.586 1.00 78.81 117 MET A C 1
ATOM 846 O O . MET A 1 117 ? -9.300 16.249 -9.540 1.00 78.81 117 MET A O 1
#

Mean predicted aligned error: 19.43 Å

Sequence (117 aa):
MRRSTSTTTVSSSSHHTSTNTTLSIPPPTNNMSNPGNVIGGHKANLNNPNTSDEAKQHSKEVLQEIENGGAVPTSSSSSGNGDKNPNNVAGGLKATLSNPNVSDEAKESAKERLEDM

Secondary structure (DSSP, 8-state):
-------------------------PPP------HHHHHHHHHHHHH-TTS-HHHHHHHHHHHHHHHTTPPP--GGG-S--S---HHHHHHHHHHHHH-TTS-HHHHHHHHHHHH--

InterPro domains:
  IPR018824 Conidiation-specific protein 6 [PF10346] (34-66)
  IPR018824 Conidiation-specific protein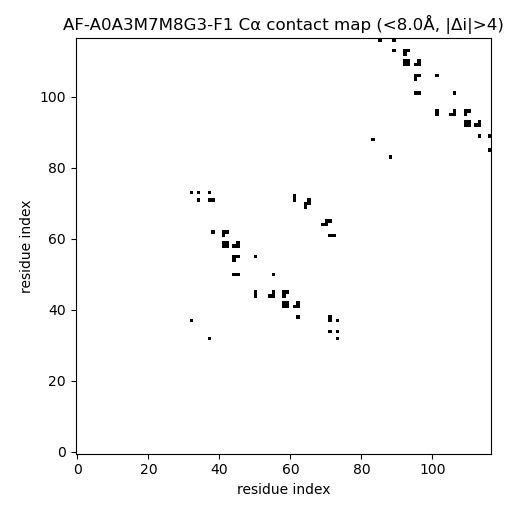 6 [PF10346] (85-117)
  IPR052670 UPF0654 domain-containing protein [PTHR36576] (32-117)